Protein AF-A0A537QJ09-F1 (afdb_monomer_lite)

Structure (mmCIF, N/CA/C/O backbone):
data_AF-A0A537QJ09-F1
#
_entry.id   AF-A0A537QJ09-F1
#
loop_
_atom_site.group_PDB
_atom_site.id
_atom_site.type_symbol
_atom_site.label_atom_id
_atom_site.label_alt_id
_atom_site.label_comp_id
_atom_site.label_asym_id
_atom_site.label_entity_id
_atom_site.label_seq_id
_atom_site.pdbx_PDB_ins_code
_atom_site.Cartn_x
_atom_site.Cartn_y
_atom_site.Cartn_z
_atom_site.occupancy
_atom_site.B_iso_or_equiv
_atom_site.auth_seq_id
_atom_site.auth_comp_id
_atom_site.auth_asym_id
_atom_site.auth_atom_id
_atom_site.pdbx_PDB_model_num
ATOM 1 N N . MET A 1 1 ? -9.776 -0.318 6.837 1.00 75.94 1 MET A N 1
ATOM 2 C CA . MET A 1 1 ? -10.595 0.890 7.077 1.00 75.94 1 MET A CA 1
ATOM 3 C C . MET A 1 1 ? -10.799 1.678 5.784 1.00 75.94 1 MET A C 1
ATOM 5 O O . MET A 1 1 ? -9.853 1.812 5.005 1.00 75.94 1 MET A O 1
ATOM 9 N N . CYS A 1 2 ? -12.009 2.179 5.548 1.00 75.56 2 CYS A N 1
ATOM 10 C CA . CYS A 1 2 ? -12.353 3.074 4.441 1.00 75.56 2 CYS A CA 1
ATOM 11 C C . CYS A 1 2 ? -12.699 4.451 5.019 1.00 75.56 2 CYS A C 1
ATOM 13 O O . CYS A 1 2 ? -13.551 4.550 5.900 1.00 75.56 2 CYS A O 1
ATOM 15 N N . CYS A 1 3 ? -11.927 5.461 4.621 1.00 75.81 3 CYS A N 1
ATOM 16 C CA . CYS A 1 3 ? -12.003 6.828 5.125 1.00 75.81 3 CYS A CA 1
ATOM 17 C C . CYS A 1 3 ? -11.262 7.752 4.150 1.00 75.81 3 CYS A C 1
ATOM 19 O O . CYS A 1 3 ? -10.190 7.375 3.665 1.00 75.81 3 CYS A O 1
ATOM 21 N N . SER A 1 4 ? -11.808 8.940 3.891 1.00 72.94 4 SER A N 1
ATOM 22 C CA . SER A 1 4 ? -11.208 9.986 3.049 1.00 72.94 4 SER A CA 1
ATOM 23 C C . SER A 1 4 ? -10.187 10.865 3.778 1.00 72.94 4 SER A C 1
ATOM 25 O O . SER A 1 4 ? -9.393 11.545 3.135 1.00 72.94 4 SER A O 1
ATOM 27 N N . ASP A 1 5 ? -10.186 10.861 5.112 1.00 70.81 5 ASP A N 1
ATOM 28 C CA . ASP A 1 5 ? -9.469 11.868 5.905 1.00 70.81 5 ASP A CA 1
ATOM 29 C C . ASP A 1 5 ? -7.963 11.579 6.041 1.00 70.81 5 ASP A C 1
ATOM 31 O O . ASP A 1 5 ? -7.194 12.435 6.489 1.00 70.81 5 ASP A O 1
ATOM 35 N N . PHE A 1 6 ? -7.507 10.381 5.666 1.00 70.81 6 PHE A N 1
ATOM 36 C CA . PHE A 1 6 ? -6.125 9.938 5.852 1.00 70.81 6 PHE A CA 1
ATOM 37 C C . PHE A 1 6 ? -5.493 9.451 4.551 1.00 70.81 6 PHE A C 1
ATOM 39 O O . PHE A 1 6 ? -6.025 8.558 3.893 1.00 70.81 6 PHE A O 1
ATOM 46 N N . ARG A 1 7 ? -4.305 9.982 4.222 1.00 69.88 7 ARG A N 1
ATOM 47 C CA . ARG A 1 7 ? -3.533 9.549 3.042 1.00 69.88 7 ARG A CA 1
ATOM 48 C C . ARG A 1 7 ? -2.932 8.154 3.217 1.00 69.88 7 ARG A C 1
ATOM 50 O O . ARG A 1 7 ? -2.990 7.342 2.300 1.00 69.88 7 ARG A O 1
ATOM 57 N N . LEU A 1 8 ? -2.377 7.866 4.394 1.00 71.94 8 LEU A N 1
ATOM 58 C CA . LEU A 1 8 ? -1.732 6.595 4.717 1.00 71.94 8 LEU A CA 1
ATOM 59 C C . LEU A 1 8 ? -2.474 5.919 5.866 1.00 71.94 8 LEU A C 1
ATOM 61 O O . LEU A 1 8 ? -2.467 6.367 7.008 1.00 71.94 8 LEU A O 1
ATOM 65 N N . LYS A 1 9 ? -3.145 4.810 5.544 1.00 78.56 9 LYS A N 1
ATOM 66 C CA . LYS A 1 9 ? -3.939 4.050 6.520 1.00 78.56 9 LYS A CA 1
ATOM 67 C C . LYS A 1 9 ? -3.061 3.351 7.559 1.00 78.56 9 LYS A C 1
ATOM 69 O O . LYS A 1 9 ? -3.526 3.129 8.667 1.00 78.56 9 LYS A O 1
ATOM 74 N N . ARG A 1 10 ? -1.828 2.967 7.208 1.00 72.69 10 ARG A N 1
ATOM 75 C CA . ARG A 1 10 ? -0.923 2.224 8.103 1.00 72.69 10 ARG A CA 1
ATOM 76 C C . ARG A 1 10 ? -0.430 3.078 9.270 1.00 72.69 10 ARG A C 1
ATOM 78 O O . ARG A 1 10 ? -0.448 2.590 10.392 1.00 72.69 10 ARG A O 1
ATOM 85 N N . ASP A 1 11 ? -0.103 4.340 9.019 1.00 71.00 11 ASP A N 1
ATOM 86 C CA . ASP A 1 11 ? 0.514 5.248 10.000 1.00 71.00 11 ASP A CA 1
ATOM 87 C C . ASP A 1 11 ? -0.385 5.515 11.212 1.00 71.00 11 ASP A C 1
ATOM 89 O O . ASP A 1 11 ? 0.078 5.729 12.325 1.00 71.00 11 ASP A O 1
ATOM 93 N N . ILE A 1 12 ? -1.697 5.437 11.005 1.00 75.62 12 ILE A N 1
ATOM 94 C CA . ILE A 1 12 ? -2.721 5.604 12.045 1.00 75.62 12 ILE A CA 1
ATOM 95 C C . ILE A 1 12 ? -3.232 4.272 12.602 1.00 75.62 12 ILE A C 1
ATOM 97 O O . ILE A 1 12 ? -4.254 4.225 13.284 1.00 75.62 12 ILE A O 1
ATOM 101 N N . GLY A 1 13 ? -2.585 3.159 12.251 1.00 79.94 13 GLY A N 1
ATOM 102 C CA . GLY A 1 13 ? -3.023 1.833 12.667 1.00 79.94 13 GLY A CA 1
ATOM 103 C C . GLY A 1 13 ? -4.289 1.325 11.970 1.00 79.94 13 GLY A C 1
ATOM 104 O O . GLY A 1 13 ? -4.892 0.362 12.434 1.00 79.94 13 GLY A O 1
ATOM 105 N N . GLY A 1 14 ? -4.684 1.933 10.849 1.00 85.44 14 GLY A N 1
ATOM 106 C CA . GLY A 1 14 ? -5.877 1.630 10.048 1.00 85.44 14 GLY A CA 1
ATOM 107 C C . GLY A 1 14 ? -5.795 0.359 9.184 1.00 85.44 14 GLY A C 1
ATOM 108 O O . GLY A 1 14 ? -6.668 0.129 8.333 1.00 85.44 14 GLY A O 1
ATOM 109 N N . VAL A 1 15 ? -4.744 -0.448 9.370 1.00 90.75 15 VAL A N 1
ATOM 110 C CA . VAL A 1 15 ? -4.512 -1.745 8.719 1.00 90.75 15 VAL A CA 1
ATOM 111 C C . VAL A 1 15 ? -4.051 -2.748 9.776 1.00 90.75 15 VAL A C 1
ATOM 113 O O . VAL A 1 15 ? -3.131 -2.459 10.534 1.00 90.75 15 VAL A O 1
ATOM 116 N N . ALA A 1 16 ? -4.664 -3.929 9.786 1.00 92.12 16 ALA A N 1
ATOM 117 C CA . ALA A 1 16 ? -4.254 -5.075 10.589 1.00 92.12 16 ALA A CA 1
ATOM 118 C C . ALA A 1 16 ? -4.011 -6.267 9.652 1.00 92.12 16 ALA A C 1
ATOM 120 O O . ALA A 1 16 ? -4.736 -6.440 8.671 1.00 92.12 16 ALA A O 1
ATOM 121 N N . LEU A 1 17 ? -2.968 -7.048 9.928 1.00 91.44 17 LEU A N 1
ATOM 122 C CA . LEU A 1 17 ? -2.534 -8.199 9.128 1.00 91.44 17 LEU A CA 1
ATOM 123 C C . LEU A 1 17 ? -2.452 -9.443 10.021 1.00 91.44 17 LEU A C 1
ATOM 125 O O . LEU A 1 17 ? -2.495 -9.328 11.243 1.00 91.44 17 LEU A O 1
ATOM 129 N N . ASN A 1 18 ? -2.291 -10.620 9.413 1.00 92.12 18 ASN A N 1
ATOM 130 C CA . ASN A 1 18 ? -2.148 -11.907 10.107 1.00 92.12 18 ASN A CA 1
ATOM 131 C C . ASN A 1 18 ? -3.346 -12.250 11.011 1.00 92.12 18 ASN A C 1
ATOM 133 O O . ASN A 1 18 ? -3.184 -12.680 12.154 1.00 92.12 18 ASN A O 1
ATOM 137 N N . LEU A 1 19 ? -4.557 -12.034 10.490 1.00 93.69 19 LEU A N 1
ATOM 138 C CA . LEU A 1 19 ? -5.808 -12.353 11.172 1.00 93.69 19 LEU A CA 1
ATOM 139 C C . LEU A 1 19 ? -6.366 -13.656 10.606 1.00 93.69 19 LEU A C 1
ATOM 141 O O . LEU A 1 19 ? -6.830 -13.703 9.472 1.00 93.69 19 LEU A O 1
ATOM 145 N N . ASP A 1 20 ? -6.287 -14.706 11.410 1.00 92.88 20 ASP A N 1
ATOM 146 C CA . ASP A 1 20 ? -6.639 -16.084 11.060 1.00 92.88 20 ASP A CA 1
ATOM 147 C C . ASP A 1 20 ? -8.052 -16.484 11.508 1.00 92.88 20 ASP A C 1
ATOM 149 O O . ASP A 1 20 ? -8.582 -17.490 11.042 1.00 92.88 20 ASP A O 1
ATOM 153 N N . GLN A 1 21 ? -8.687 -15.699 12.385 1.00 94.25 21 GLN A N 1
ATOM 154 C CA . GLN A 1 21 ? -10.005 -16.006 12.944 1.00 94.25 21 GLN A CA 1
ATOM 155 C C . GLN A 1 21 ? -10.934 -14.792 13.006 1.00 94.25 21 GLN A C 1
ATOM 157 O O . GLN A 1 21 ? -10.506 -13.663 13.266 1.00 94.25 21 GLN A O 1
ATOM 162 N N . ALA A 1 22 ? -12.237 -15.040 12.844 1.00 94.44 22 ALA A N 1
ATOM 163 C CA . ALA A 1 22 ? -13.273 -14.006 12.845 1.00 94.44 22 ALA A CA 1
ATOM 164 C C . ALA A 1 22 ? -13.279 -13.164 14.134 1.00 94.44 22 ALA A C 1
ATOM 166 O O . ALA A 1 22 ? -13.417 -11.941 14.073 1.00 94.44 22 ALA A O 1
ATOM 167 N N . ASP A 1 23 ? -13.053 -13.782 15.295 1.00 95.94 23 ASP A N 1
ATOM 168 C CA . ASP A 1 23 ? -13.016 -13.067 16.576 1.00 95.94 23 ASP A CA 1
ATOM 169 C C . ASP A 1 23 ? -11.806 -12.141 16.705 1.00 95.94 23 ASP A C 1
ATOM 171 O O . ASP A 1 23 ? -11.877 -11.102 17.363 1.00 95.94 23 ASP A O 1
ATOM 175 N N . ARG A 1 24 ? -10.682 -12.481 16.064 1.00 95.25 24 ARG A N 1
ATOM 176 C CA . ARG A 1 24 ? -9.527 -11.577 15.986 1.00 95.25 24 ARG A CA 1
ATOM 177 C C . ARG A 1 24 ? -9.833 -10.401 15.071 1.00 95.25 24 ARG A C 1
ATOM 179 O O . ARG A 1 24 ? -9.574 -9.272 15.460 1.00 95.25 24 ARG A O 1
ATOM 186 N N . VAL A 1 25 ? -10.479 -10.635 13.926 1.00 95.12 25 VAL A N 1
ATOM 187 C CA . VAL A 1 25 ? -10.928 -9.553 13.031 1.00 95.12 25 VAL A CA 1
ATOM 188 C C . VAL A 1 25 ? -11.856 -8.574 13.751 1.00 95.12 25 VAL A C 1
ATOM 190 O O . VAL A 1 25 ? -11.655 -7.365 13.655 1.00 95.12 25 VAL A O 1
ATOM 193 N N . ARG A 1 26 ? -12.840 -9.073 14.511 1.00 95.44 26 ARG A N 1
ATOM 194 C CA . ARG A 1 26 ? -13.760 -8.224 15.286 1.00 95.44 26 ARG A CA 1
ATOM 195 C C . ARG A 1 26 ? -13.027 -7.392 16.336 1.00 95.44 26 ARG A C 1
ATOM 197 O O . ARG A 1 26 ? -13.239 -6.184 16.400 1.00 95.44 26 ARG A O 1
ATOM 204 N N . ARG A 1 27 ? -12.153 -8.021 17.129 1.00 95.62 27 ARG A N 1
ATOM 205 C CA . ARG A 1 27 ? -11.363 -7.324 18.157 1.00 95.62 27 ARG A CA 1
ATOM 206 C C . ARG A 1 27 ? -10.461 -6.252 17.553 1.00 95.62 27 ARG A C 1
ATOM 208 O O . ARG A 1 27 ? -10.468 -5.121 18.028 1.00 95.62 27 ARG A O 1
ATOM 215 N N . GLU A 1 28 ? -9.766 -6.571 16.464 1.00 95.44 28 GLU A N 1
ATOM 216 C CA . GLU A 1 28 ? -8.909 -5.609 15.769 1.00 95.44 28 GLU A CA 1
ATOM 217 C C . GLU A 1 28 ? -9.696 -4.447 15.165 1.00 95.44 28 GLU A C 1
ATOM 219 O O . GLU A 1 28 ? -9.231 -3.311 15.204 1.00 95.44 28 GLU A O 1
ATOM 224 N N . ALA A 1 29 ? -10.900 -4.687 14.638 1.00 93.88 29 ALA A N 1
ATOM 225 C CA . ALA A 1 29 ? -11.747 -3.613 14.125 1.00 93.88 29 ALA A CA 1
ATOM 226 C C . ALA A 1 29 ? -12.148 -2.623 15.234 1.00 93.88 29 ALA A C 1
ATOM 228 O O . ALA A 1 29 ? -12.084 -1.411 15.019 1.00 93.88 29 ALA A O 1
ATOM 229 N N . ILE A 1 30 ? -12.501 -3.120 16.425 1.00 94.00 30 ILE A N 1
ATOM 230 C CA . ILE A 1 30 ? -12.833 -2.282 17.590 1.00 94.00 30 ILE A CA 1
ATOM 231 C C . ILE A 1 30 ? -11.599 -1.494 18.049 1.00 94.00 30 ILE A C 1
ATOM 233 O O . ILE A 1 30 ?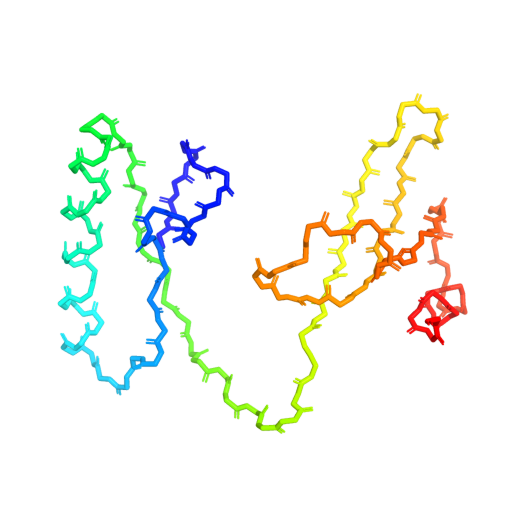 -11.647 -0.267 18.122 1.00 94.00 30 ILE A O 1
ATOM 237 N N . ALA A 1 31 ? -10.466 -2.167 18.257 1.00 93.56 31 ALA A N 1
ATOM 238 C CA . ALA A 1 31 ? -9.229 -1.515 18.690 1.00 93.56 31 ALA A CA 1
ATOM 239 C C . ALA A 1 31 ? -8.707 -0.492 17.660 1.00 93.56 31 ALA A C 1
ATOM 241 O O . ALA A 1 31 ? -8.144 0.548 18.005 1.00 93.56 31 ALA A O 1
ATOM 242 N N . MET A 1 32 ? -8.882 -0.761 16.364 1.00 92.31 32 MET A N 1
ATOM 243 C CA . MET A 1 32 ? -8.558 0.178 15.287 1.00 92.31 32 MET A CA 1
ATOM 244 C C . MET A 1 32 ? -9.455 1.417 15.332 1.00 92.31 32 MET A C 1
ATOM 246 O O . MET A 1 32 ? -8.961 2.532 15.184 1.00 92.31 32 MET A O 1
ATOM 250 N N . LEU A 1 33 ? -10.755 1.235 15.569 1.00 90.56 33 LEU A N 1
ATOM 251 C CA . LEU A 1 33 ? -11.713 2.330 15.699 1.00 90.56 33 LEU A CA 1
ATOM 252 C C . LEU A 1 33 ? -11.362 3.259 16.866 1.00 90.56 33 LEU A C 1
ATOM 254 O O . LEU A 1 33 ? -11.396 4.479 16.710 1.00 90.56 33 LEU A O 1
ATOM 258 N N . GLU A 1 34 ? -11.002 2.690 18.015 1.00 90.75 34 GLU A N 1
ATOM 259 C CA . GLU A 1 34 ? -10.591 3.439 19.206 1.00 90.75 34 GLU A CA 1
ATOM 260 C C . GLU A 1 34 ? -9.325 4.262 18.952 1.00 90.75 34 GLU A C 1
ATOM 262 O O . GLU A 1 34 ? -9.323 5.472 19.192 1.00 90.75 34 GLU A O 1
ATOM 267 N N . ARG A 1 35 ? -8.279 3.647 18.379 1.00 89.25 35 ARG A N 1
ATOM 268 C CA . ARG A 1 35 ? -7.030 4.343 18.022 1.00 89.25 35 ARG A CA 1
ATOM 269 C C . ARG A 1 35 ? -7.276 5.507 17.066 1.00 89.25 35 ARG A C 1
ATOM 271 O O . ARG A 1 35 ? -6.792 6.614 17.290 1.00 89.25 35 ARG A O 1
ATOM 278 N N . VAL A 1 36 ? -8.070 5.276 16.023 1.00 87.31 36 VAL A N 1
ATOM 279 C CA . VAL A 1 36 ? -8.352 6.287 14.997 1.00 87.31 36 VAL A CA 1
ATOM 280 C C . VAL A 1 36 ? -9.197 7.435 15.554 1.00 87.31 36 VAL A C 1
ATOM 282 O O . VAL A 1 36 ? -8.905 8.594 15.263 1.00 87.31 36 VAL A O 1
ATOM 285 N N . ARG A 1 37 ? -10.190 7.150 16.406 1.00 87.38 37 ARG A N 1
ATOM 286 C CA . ARG A 1 37 ? -10.989 8.185 17.085 1.00 87.38 37 ARG A CA 1
ATOM 287 C C . ARG A 1 37 ? -10.183 8.975 18.110 1.00 87.38 37 ARG A C 1
ATOM 289 O O . ARG A 1 37 ? -10.396 10.175 18.227 1.00 87.38 37 ARG A O 1
ATOM 296 N N . SER A 1 38 ? -9.256 8.334 18.819 1.00 87.81 38 SER A N 1
ATOM 297 C CA . SER A 1 38 ? -8.341 9.027 19.731 1.00 87.81 38 SER A CA 1
ATOM 298 C C . SER A 1 38 ? -7.437 10.003 18.969 1.00 87.81 38 SER A C 1
ATOM 300 O O . SER A 1 38 ? -7.299 11.154 19.377 1.00 87.81 38 SER A O 1
ATOM 302 N N . ALA A 1 39 ? -6.903 9.588 17.815 1.00 85.19 39 ALA A N 1
ATOM 303 C CA . ALA A 1 39 ? -6.070 10.445 16.974 1.00 85.19 39 ALA A CA 1
ATOM 304 C C . ALA A 1 39 ? -6.866 11.561 16.270 1.00 85.19 39 ALA A C 1
ATOM 306 O O . ALA A 1 39 ? -6.375 12.681 16.122 1.00 85.19 39 ALA A O 1
ATOM 307 N N . ARG A 1 40 ? -8.093 11.273 15.811 1.00 83.75 40 ARG A N 1
ATOM 308 C CA . ARG A 1 40 ? -9.000 12.247 15.184 1.00 83.75 40 ARG A CA 1
ATOM 309 C C . ARG A 1 40 ? -10.456 11.994 15.587 1.00 83.75 40 ARG A C 1
ATOM 311 O O . ARG A 1 40 ? -11.158 11.248 14.906 1.00 83.75 40 ARG A O 1
ATOM 318 N N . PRO A 1 41 ? -10.973 12.696 16.608 1.00 84.12 41 PRO A N 1
ATOM 319 C CA . PRO A 1 41 ? -12.330 12.473 17.120 1.00 84.12 41 PRO A CA 1
ATOM 320 C C . PRO A 1 41 ? -13.454 12.706 16.102 1.00 84.12 41 PRO A C 1
ATOM 322 O O . PRO A 1 41 ? -14.531 12.134 16.229 1.00 84.12 41 PRO A O 1
ATOM 325 N N . ARG A 1 42 ? -13.211 13.548 15.088 1.00 84.88 42 ARG A N 1
ATOM 326 C CA . ARG A 1 42 ? -14.193 13.905 14.048 1.00 84.88 42 ARG A CA 1
ATOM 327 C C . ARG A 1 42 ? -14.096 13.056 12.778 1.00 84.88 42 ARG A C 1
ATOM 329 O O . ARG A 1 42 ? -14.791 13.357 11.813 1.00 84.88 42 ARG A O 1
ATOM 336 N N . VAL A 1 43 ? -13.234 12.039 12.761 1.00 84.44 43 VAL A N 1
ATOM 337 C CA . VAL A 1 43 ? -13.062 11.168 11.594 1.00 84.44 43 VAL A CA 1
ATOM 338 C C . VAL A 1 43 ? -14.381 10.492 11.218 1.00 84.44 43 VAL A C 1
ATOM 340 O O . VAL A 1 43 ? -15.046 9.877 12.058 1.00 84.44 43 VAL A O 1
ATOM 343 N N . ARG A 1 44 ? -14.746 10.569 9.937 1.00 83.69 44 ARG A N 1
ATOM 344 C CA . ARG A 1 44 ? -15.844 9.772 9.383 1.00 83.69 44 ARG A CA 1
ATOM 345 C C . ARG A 1 44 ? -15.295 8.482 8.792 1.00 83.69 44 ARG A C 1
ATOM 347 O O . ARG A 1 44 ? -14.397 8.503 7.955 1.00 83.69 44 ARG A O 1
ATOM 354 N N . LEU A 1 45 ? -15.829 7.356 9.253 1.00 84.00 45 LEU A N 1
ATOM 355 C CA . LEU A 1 45 ? -15.449 6.029 8.782 1.00 84.00 45 LEU A CA 1
ATOM 356 C C . LEU A 1 45 ? -16.636 5.396 8.075 1.00 84.00 45 LEU A C 1
ATOM 358 O O . LEU A 1 45 ? -17.687 5.225 8.689 1.00 84.00 45 LEU A O 1
ATOM 362 N N . ASP A 1 46 ? -16.439 5.003 6.820 1.00 87.44 46 ASP A N 1
ATOM 363 C CA . ASP A 1 46 ? -17.469 4.305 6.043 1.00 87.44 46 ASP A CA 1
ATOM 364 C C . ASP A 1 46 ? -17.573 2.834 6.471 1.00 87.44 46 ASP A C 1
ATOM 366 O O . ASP A 1 46 ? -18.631 2.216 6.393 1.00 87.44 46 ASP A O 1
ATOM 370 N N . GLY A 1 47 ? -16.460 2.264 6.949 1.00 88.69 47 GLY A N 1
ATOM 371 C CA . GLY A 1 47 ? -16.406 0.905 7.473 1.00 88.69 47 GLY A CA 1
ATOM 372 C C . GLY A 1 47 ? -15.037 0.239 7.345 1.00 88.69 47 GLY A C 1
ATOM 373 O O . GLY A 1 47 ? -13.988 0.881 7.194 1.00 88.69 47 GLY A O 1
ATOM 374 N N . PHE A 1 48 ? -15.052 -1.092 7.403 1.00 91.44 48 PHE A N 1
ATOM 375 C CA . PHE A 1 48 ? -13.871 -1.939 7.268 1.00 91.44 48 PHE A CA 1
ATOM 376 C C . PHE A 1 48 ? -13.977 -2.803 6.012 1.00 91.44 48 PHE A C 1
ATOM 378 O O . PHE A 1 48 ? -15.017 -3.390 5.738 1.00 91.44 48 PHE A O 1
ATOM 385 N N . LEU A 1 49 ? -12.871 -2.898 5.273 1.00 92.50 49 LEU A N 1
ATOM 386 C CA . LEU A 1 49 ? -12.700 -3.850 4.183 1.00 92.50 49 LEU A CA 1
ATOM 387 C C . LEU A 1 49 ? -11.883 -5.026 4.717 1.00 92.50 49 LEU A C 1
ATOM 389 O O . LEU A 1 49 ? -10.798 -4.811 5.261 1.00 92.50 49 LEU A O 1
A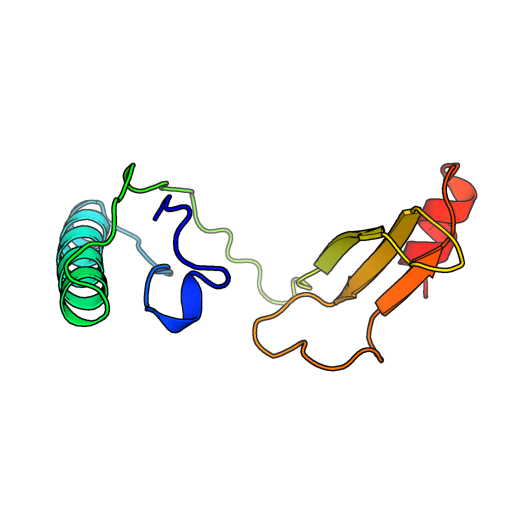TOM 393 N N . ILE A 1 50 ? -12.410 -6.238 4.559 1.00 93.12 50 ILE A N 1
ATOM 394 C CA . ILE A 1 50 ? -11.749 -7.487 4.940 1.00 93.12 50 ILE A CA 1
ATOM 395 C C . ILE A 1 50 ? -11.364 -8.212 3.655 1.00 93.12 50 ILE A C 1
ATOM 397 O O . ILE A 1 50 ? -12.179 -8.347 2.744 1.00 93.12 50 ILE A O 1
ATOM 401 N N . GLN A 1 51 ? -10.118 -8.665 3.578 1.00 92.50 51 GLN A N 1
ATOM 402 C CA . GLN A 1 51 ? -9.589 -9.418 2.445 1.00 92.50 51 GLN A CA 1
ATOM 403 C C . GLN A 1 51 ? -8.773 -10.597 2.970 1.00 92.50 51 GLN A C 1
ATOM 405 O O . GLN A 1 51 ? -8.140 -10.490 4.021 1.00 92.50 51 GLN A O 1
ATOM 410 N N . SER A 1 52 ? -8.787 -11.715 2.240 1.00 92.81 52 SER A N 1
ATOM 411 C CA . SER A 1 52 ? -7.909 -12.845 2.558 1.00 92.81 52 SER A CA 1
ATOM 412 C C . SER A 1 52 ? -6.448 -12.427 2.440 1.00 92.81 52 SER A C 1
ATOM 414 O O . SER A 1 52 ? -6.051 -11.794 1.460 1.00 92.81 52 SER A O 1
ATOM 416 N N . MET A 1 53 ? -5.646 -12.803 3.434 1.00 91.38 53 MET A N 1
ATOM 417 C CA . MET A 1 53 ? -4.217 -12.529 3.425 1.00 91.38 53 MET A CA 1
ATOM 418 C C . MET A 1 53 ? -3.484 -13.555 2.561 1.00 91.38 53 MET A C 1
ATOM 420 O O . MET A 1 53 ? -3.629 -14.760 2.749 1.00 91.38 53 MET A O 1
ATOM 424 N N . VAL A 1 54 ? -2.661 -13.070 1.634 1.00 88.94 54 VAL A N 1
ATOM 425 C CA . VAL A 1 54 ? -1.784 -13.911 0.817 1.00 88.94 54 VAL A CA 1
ATOM 426 C C . VAL A 1 54 ? -0.401 -13.953 1.462 1.00 88.94 54 VAL A C 1
ATOM 428 O O . VAL A 1 54 ? 0.280 -12.934 1.535 1.00 88.94 54 VAL A O 1
ATOM 431 N N . LEU A 1 55 ? 0.018 -15.134 1.918 1.00 86.25 55 LEU A N 1
ATOM 432 C CA . LEU A 1 55 ? 1.353 -15.391 2.462 1.00 86.25 55 LEU A CA 1
ATOM 433 C C . LEU A 1 55 ? 2.160 -16.179 1.429 1.00 86.25 55 LEU A C 1
ATOM 435 O O . LEU A 1 55 ? 1.876 -17.346 1.165 1.00 86.25 55 LEU A O 1
ATOM 439 N N . ARG A 1 56 ? 3.145 -15.527 0.812 1.00 88.25 56 ARG A N 1
ATOM 440 C CA . ARG A 1 56 ? 4.036 -16.136 -0.182 1.00 88.25 56 ARG A CA 1
ATOM 441 C C . ARG A 1 56 ? 5.484 -15.805 0.177 1.00 88.25 56 ARG A C 1
ATOM 443 O O . ARG A 1 56 ? 5.936 -14.705 -0.135 1.00 88.25 56 ARG A O 1
ATOM 450 N N . PRO A 1 57 ? 6.201 -16.713 0.862 1.00 86.19 57 PRO A N 1
ATOM 451 C CA . PRO A 1 57 ? 7.620 -16.528 1.144 1.00 86.19 57 PRO A CA 1
ATOM 452 C C . PRO A 1 57 ? 8.400 -16.277 -0.151 1.00 86.19 57 PRO A C 1
ATOM 454 O O . PRO A 1 57 ? 8.167 -16.950 -1.152 1.00 86.19 57 PRO A O 1
ATOM 457 N N . GLY A 1 58 ? 9.287 -15.282 -0.143 1.00 84.62 58 GLY A N 1
ATOM 458 C CA . GLY A 1 58 ? 10.064 -14.892 -1.325 1.00 84.62 58 GLY A CA 1
ATOM 459 C C . GLY A 1 58 ? 9.280 -14.130 -2.401 1.00 84.62 58 GLY A C 1
ATOM 460 O O . GLY A 1 58 ? 9.852 -13.811 -3.440 1.00 84.62 58 GLY A O 1
ATOM 461 N N . ALA A 1 59 ? 7.995 -13.819 -2.187 1.00 85.94 59 ALA A N 1
ATOM 462 C CA . ALA A 1 59 ? 7.273 -12.934 -3.093 1.00 85.94 59 ALA A CA 1
ATOM 463 C C . ALA A 1 59 ? 7.796 -11.497 -2.995 1.00 85.94 59 ALA A C 1
ATOM 465 O O . ALA A 1 59 ? 8.104 -11.000 -1.912 1.00 85.94 59 ALA A O 1
ATOM 466 N N . VAL A 1 60 ? 7.839 -10.829 -4.145 1.00 82.81 60 VAL A N 1
ATOM 467 C CA . VAL A 1 60 ? 8.218 -9.422 -4.262 1.00 82.81 60 VAL A CA 1
ATOM 468 C C . VAL A 1 60 ? 6.951 -8.571 -4.207 1.00 82.81 60 VAL A C 1
ATOM 470 O O . VAL A 1 60 ? 5.989 -8.841 -4.929 1.00 82.81 60 VAL A O 1
ATOM 473 N N . ASP A 1 61 ? 6.940 -7.557 -3.343 1.00 84.62 61 ASP A N 1
ATOM 474 C CA . ASP A 1 61 ? 5.910 -6.517 -3.369 1.00 84.62 61 ASP A CA 1
ATOM 475 C C . ASP A 1 61 ? 6.224 -5.560 -4.525 1.00 84.62 61 ASP A C 1
ATOM 477 O O . ASP A 1 61 ? 7.372 -5.160 -4.709 1.00 84.62 61 ASP A O 1
ATOM 481 N N . LEU A 1 62 ? 5.219 -5.203 -5.319 1.00 88.50 62 LEU A N 1
ATOM 482 C CA . LEU A 1 62 ? 5.364 -4.371 -6.512 1.00 88.50 62 LEU A CA 1
ATOM 483 C C . LEU A 1 62 ? 4.302 -3.278 -6.499 1.00 88.50 62 LEU A C 1
ATOM 485 O O . LEU A 1 62 ? 3.165 -3.493 -6.075 1.00 88.50 62 LEU A O 1
ATOM 489 N N . ARG A 1 63 ? 4.653 -2.101 -7.014 1.00 87.00 63 ARG A N 1
ATOM 490 C CA . ARG A 1 63 ? 3.751 -0.953 -7.089 1.00 87.00 63 ARG A CA 1
ATOM 491 C C . ARG A 1 63 ? 3.745 -0.371 -8.496 1.00 87.00 63 ARG A C 1
ATOM 493 O O . ARG A 1 63 ? 4.791 -0.032 -9.037 1.00 87.00 63 ARG A O 1
ATOM 500 N N . ALA A 1 64 ? 2.546 -0.187 -9.042 1.00 90.25 64 ALA A N 1
ATOM 501 C CA . ALA A 1 64 ? 2.296 0.565 -10.267 1.00 90.25 64 ALA A CA 1
ATOM 502 C C . ALA A 1 64 ? 1.456 1.808 -9.941 1.00 90.25 64 ALA A C 1
ATOM 504 O O . ALA A 1 64 ? 0.521 1.728 -9.140 1.00 90.25 64 ALA A O 1
ATOM 505 N N . ARG A 1 65 ? 1.791 2.960 -10.525 1.00 88.12 65 ARG A N 1
ATOM 506 C CA . ARG A 1 65 ? 1.076 4.228 -10.322 1.00 88.12 65 ARG A CA 1
ATOM 507 C C . ARG A 1 65 ? 0.939 4.986 -11.633 1.00 88.12 65 ARG A C 1
ATOM 509 O O . ARG A 1 65 ? 1.859 4.980 -12.442 1.00 88.12 65 ARG A O 1
ATOM 516 N N . LEU A 1 66 ? -0.179 5.687 -11.778 1.00 90.81 66 LEU A N 1
ATOM 517 C CA . LEU A 1 66 ? -0.317 6.792 -12.719 1.00 90.81 66 LEU A CA 1
ATOM 518 C C . LEU A 1 66 ? -0.046 8.084 -11.942 1.00 90.81 66 LEU A C 1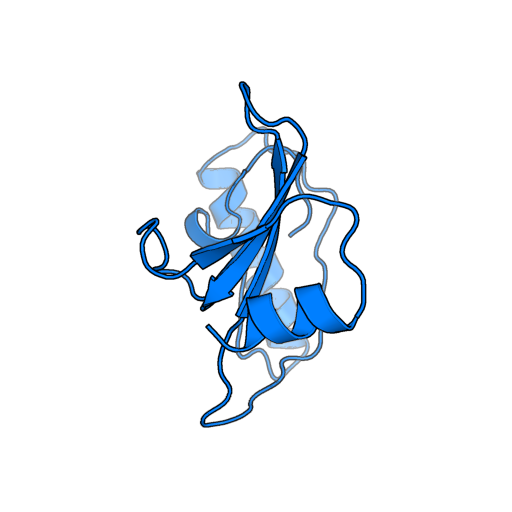
ATOM 520 O O . LEU A 1 66 ? -0.646 8.300 -10.888 1.00 90.81 66 LEU A O 1
ATOM 524 N N . VAL A 1 67 ? 0.896 8.889 -12.417 1.00 89.31 67 VAL A N 1
ATOM 525 C CA . VAL A 1 67 ? 1.335 10.136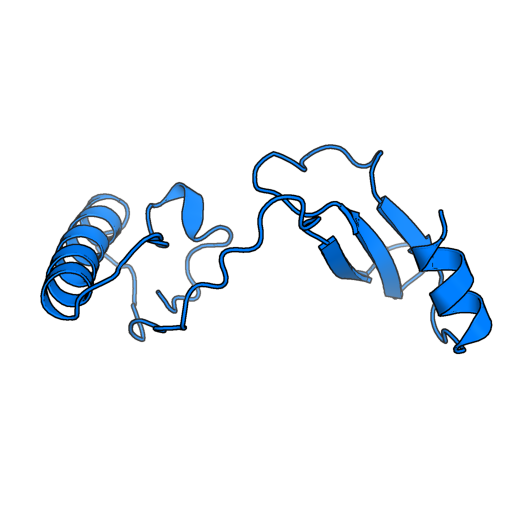 -11.784 1.00 89.31 67 VAL A CA 1
ATOM 526 C C . VAL A 1 67 ? 1.139 11.265 -12.784 1.00 89.31 67 VAL A C 1
ATOM 528 O O . VAL A 1 67 ? 1.486 11.105 -13.946 1.00 89.31 67 VAL A O 1
ATOM 531 N N . GLU A 1 68 ? 0.591 12.395 -12.355 1.00 90.00 68 GLU A N 1
ATOM 532 C CA . GLU A 1 68 ? 0.558 13.606 -13.177 1.00 90.00 68 GLU A CA 1
ATOM 533 C C . GLU A 1 68 ? 1.815 14.432 -12.904 1.00 90.00 68 GLU A C 1
ATOM 535 O O . GLU A 1 68 ? 2.037 14.884 -11.779 1.00 90.00 68 GLU A O 1
ATOM 540 N N . ASP A 1 69 ? 2.647 14.597 -13.928 1.00 91.00 69 ASP A N 1
ATOM 541 C CA . ASP A 1 69 ? 3.814 15.467 -13.901 1.00 91.00 69 ASP A CA 1
ATOM 542 C C . ASP A 1 69 ? 3.477 16.844 -14.508 1.00 91.00 69 ASP A C 1
ATOM 544 O O . ASP A 1 69 ? 2.843 16.900 -15.567 1.00 91.00 69 ASP A O 1
ATOM 548 N N . PRO A 1 70 ? 3.899 17.964 -13.887 1.00 91.38 70 PRO A N 1
ATOM 549 C CA . PRO A 1 70 ? 3.591 19.309 -14.382 1.00 91.38 70 PRO A CA 1
ATOM 550 C C . PRO A 1 70 ? 4.144 19.633 -15.776 1.00 91.38 70 PRO A C 1
ATOM 552 O O . PRO A 1 70 ? 3.633 20.540 -16.430 1.00 91.38 70 PRO A O 1
ATOM 555 N N . VAL A 1 71 ? 5.203 18.946 -16.214 1.00 92.69 71 VAL A N 1
ATOM 556 C CA . VAL A 1 71 ? 5.885 19.195 -17.491 1.00 92.69 71 VAL A CA 1
ATOM 557 C C . VAL A 1 71 ? 5.470 18.163 -18.532 1.00 92.69 71 VAL A C 1
ATOM 559 O O . VAL A 1 71 ? 5.126 18.518 -19.657 1.00 92.69 71 VAL A O 1
ATOM 562 N N . PHE A 1 72 ? 5.503 16.884 -18.166 1.00 88.19 72 PHE A N 1
ATOM 563 C CA . PHE A 1 72 ? 5.293 15.777 -19.099 1.00 88.19 72 PHE A CA 1
ATOM 564 C C . PHE A 1 72 ? 3.840 15.296 -19.177 1.00 88.19 72 PHE A C 1
ATOM 566 O O . PHE A 1 72 ? 3.497 14.526 -20.074 1.00 88.19 72 PHE A O 1
ATOM 573 N N . GLY A 1 73 ? 2.976 15.743 -18.264 1.00 90.62 73 GLY A N 1
ATOM 574 C CA . GLY A 1 73 ? 1.617 15.232 -18.140 1.00 90.62 73 GLY A CA 1
ATOM 575 C C . GLY A 1 73 ? 1.596 13.842 -17.488 1.00 90.62 73 GLY A C 1
ATOM 576 O O . GLY A 1 73 ? 2.373 13.583 -16.568 1.00 90.62 73 GLY A O 1
ATOM 577 N N . PRO A 1 74 ? 0.691 12.933 -17.885 1.00 92.19 74 PRO A N 1
ATOM 578 C CA . PRO A 1 74 ? 0.559 11.638 -17.225 1.00 92.19 74 PRO A CA 1
ATOM 579 C C . PRO A 1 74 ? 1.793 10.752 -17.451 1.00 92.19 74 PRO A C 1
ATOM 581 O O . PRO A 1 74 ? 2.256 10.585 -18.573 1.00 92.19 74 PRO A O 1
ATOM 584 N N . LEU A 1 75 ? 2.278 10.118 -16.386 1.00 92.56 75 LEU A N 1
ATOM 585 C CA . LEU A 1 75 ? 3.400 9.181 -16.363 1.00 92.56 75 LEU A CA 1
ATOM 586 C C . LEU A 1 75 ? 2.998 7.882 -15.670 1.00 92.56 75 LEU A C 1
ATOM 588 O O . LEU A 1 75 ? 2.287 7.886 -14.663 1.00 92.56 75 LEU A O 1
ATOM 592 N N . VAL A 1 76 ? 3.503 6.758 -16.170 1.00 91.94 76 VAL A N 1
ATOM 593 C CA . VAL A 1 76 ? 3.364 5.453 -15.520 1.00 91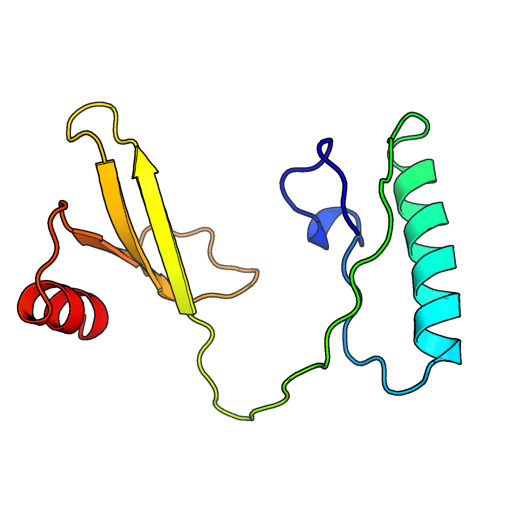.94 76 VAL A CA 1
ATOM 594 C C . VAL A 1 76 ? 4.639 5.152 -14.749 1.00 91.94 76 VAL A C 1
ATOM 596 O O . VAL A 1 76 ? 5.715 5.056 -15.333 1.00 91.94 76 VAL A O 1
ATOM 599 N N . ALA A 1 77 ? 4.509 4.980 -13.435 1.00 89.81 77 ALA A N 1
ATOM 600 C CA . ALA A 1 77 ? 5.588 4.576 -12.546 1.00 89.81 77 ALA A CA 1
ATOM 601 C C . ALA A 1 77 ? 5.425 3.111 -12.137 1.00 89.81 77 ALA A C 1
ATOM 603 O O . ALA A 1 77 ? 4.347 2.711 -11.691 1.00 89.81 77 ALA A O 1
ATOM 604 N N . PHE A 1 78 ? 6.498 2.331 -12.226 1.00 90.69 78 PHE A N 1
ATOM 605 C CA . PHE A 1 78 ? 6.545 0.936 -11.794 1.00 90.69 78 PHE A CA 1
ATOM 606 C C . PHE A 1 78 ? 7.803 0.679 -10.967 1.00 90.69 78 PHE A C 1
ATOM 608 O O . PHE A 1 78 ? 8.872 1.168 -11.318 1.00 90.69 78 PHE A O 1
ATOM 615 N N . GLY A 1 79 ? 7.688 -0.075 -9.877 1.00 88.12 79 GLY A N 1
ATOM 616 C CA . GLY A 1 79 ? 8.823 -0.352 -9.003 1.00 88.12 79 GLY A CA 1
ATOM 617 C C . GLY A 1 79 ? 8.492 -1.284 -7.848 1.00 88.12 79 GLY A C 1
ATOM 618 O O . GLY A 1 79 ? 7.393 -1.848 -7.780 1.00 88.12 79 GLY A O 1
ATOM 619 N N . GLN A 1 80 ? 9.438 -1.419 -6.919 1.00 84.62 80 GLN A N 1
ATOM 620 C CA . GLN A 1 80 ? 9.234 -2.221 -5.715 1.00 84.62 80 GLN A CA 1
ATOM 621 C C . GLN A 1 80 ? 8.190 -1.585 -4.784 1.00 84.62 80 GLN A C 1
ATOM 623 O O . GLN A 1 80 ? 8.085 -0.366 -4.622 1.00 84.62 80 GLN A O 1
ATOM 628 N N . GLY A 1 81 ? 7.362 -2.445 -4.202 1.00 75.50 81 GLY A N 1
ATOM 629 C CA . GLY A 1 81 ? 6.426 -2.121 -3.137 1.00 75.50 81 GLY A CA 1
ATOM 630 C C . GLY A 1 81 ? 7.091 -2.195 -1.761 1.00 75.50 81 GLY A C 1
ATOM 631 O O . GLY A 1 81 ? 8.294 -2.386 -1.631 1.00 75.50 81 GLY A O 1
ATOM 632 N N . GLY A 1 82 ? 6.293 -2.040 -0.708 1.00 69.06 82 GLY A N 1
ATOM 633 C CA . GLY A 1 82 ? 6.776 -2.007 0.671 1.00 69.06 82 GLY A CA 1
ATOM 634 C C . GLY A 1 82 ? 6.416 -0.725 1.422 1.00 69.06 82 GLY A C 1
ATOM 635 O O . GLY A 1 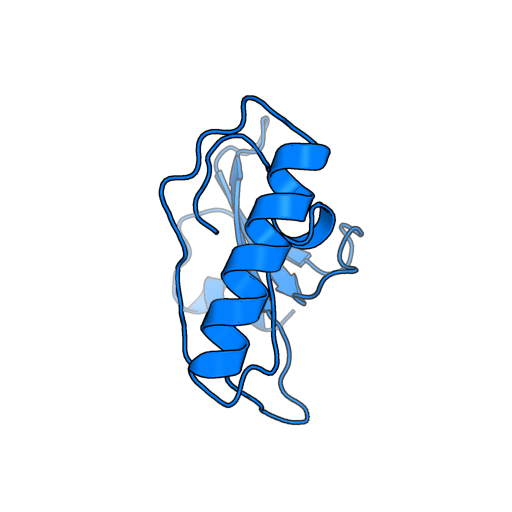82 ? 6.036 0.299 0.845 1.00 69.06 82 GLY A O 1
ATOM 636 N N . ALA A 1 83 ? 6.489 -0.811 2.754 1.00 59.59 83 ALA A N 1
ATOM 637 C CA . ALA A 1 83 ? 6.217 0.303 3.666 1.00 59.59 83 ALA A CA 1
ATOM 638 C C . ALA A 1 83 ? 7.379 1.309 3.760 1.00 59.59 83 ALA A C 1
ATOM 640 O O . ALA A 1 83 ? 7.148 2.434 4.174 1.00 59.59 83 ALA A O 1
ATOM 641 N N . SER A 1 84 ? 8.591 0.915 3.352 1.00 52.88 84 SER A N 1
ATOM 642 C CA . SER A 1 84 ? 9.815 1.726 3.469 1.00 52.88 84 SER A CA 1
ATOM 643 C C . SER A 1 84 ? 10.253 2.389 2.154 1.00 52.88 84 SER A C 1
ATOM 645 O O . SER A 1 84 ? 11.373 2.882 2.058 1.00 52.88 84 SER A O 1
ATOM 647 N N . VAL A 1 85 ? 9.399 2.382 1.125 1.00 53.69 85 VAL A N 1
ATOM 648 C CA . VAL A 1 85 ? 9.724 2.924 -0.205 1.00 53.69 85 VAL A CA 1
ATOM 649 C C . VAL A 1 85 ? 9.381 4.413 -0.248 1.00 53.69 85 VAL A C 1
ATOM 651 O O . VAL A 1 85 ? 8.350 4.813 -0.794 1.00 53.69 85 VAL A O 1
ATOM 654 N N . GLU A 1 86 ? 10.234 5.219 0.380 1.00 50.19 86 GLU A N 1
ATOM 655 C CA . GLU A 1 86 ? 10.229 6.686 0.269 1.00 50.19 86 GLU A CA 1
ATOM 656 C C . GLU A 1 86 ? 11.244 7.208 -0.759 1.00 50.19 86 GLU A C 1
ATOM 658 O O . GLU A 1 86 ? 11.221 8.387 -1.107 1.00 50.19 86 GLU A O 1
ATOM 663 N N . THR A 1 87 ? 12.094 6.346 -1.318 1.00 50.88 87 THR A N 1
ATOM 664 C CA . THR A 1 87 ? 13.169 6.784 -2.211 1.00 50.88 87 THR A CA 1
ATOM 665 C C . THR A 1 87 ? 12.769 6.636 -3.681 1.00 50.88 87 THR A C 1
ATOM 667 O O . THR A 1 87 ? 12.439 5.547 -4.143 1.00 50.88 87 THR A O 1
ATOM 670 N N . GLN A 1 88 ? 12.853 7.732 -4.445 1.00 51.34 88 GLN A N 1
ATOM 671 C CA . GLN A 1 88 ? 12.625 7.806 -5.903 1.00 51.34 88 GLN A CA 1
ATOM 672 C C . GLN A 1 88 ? 13.478 6.837 -6.752 1.00 51.34 88 GLN A C 1
ATOM 674 O O . GLN A 1 88 ? 13.257 6.741 -7.957 1.00 51.34 88 GLN A O 1
ATOM 679 N N . HIS A 1 89 ? 14.447 6.137 -6.159 1.00 50.91 89 HIS A N 1
ATOM 680 C CA . HIS A 1 89 ? 15.447 5.347 -6.876 1.00 50.91 89 HIS A CA 1
ATOM 681 C C . HIS A 1 89 ? 14.995 3.936 -7.284 1.00 50.91 89 HIS A C 1
ATOM 683 O O . HIS A 1 89 ? 15.582 3.391 -8.210 1.00 50.91 89 HIS A O 1
ATOM 689 N N . ASP A 1 90 ? 13.924 3.392 -6.696 1.00 58.75 90 ASP A N 1
ATOM 690 C CA . ASP A 1 90 ? 13.443 2.028 -7.001 1.00 58.75 90 ASP A CA 1
ATOM 691 C C . ASP A 1 90 ? 12.221 2.001 -7.932 1.00 58.75 90 ASP A C 1
ATOM 693 O O . ASP A 1 90 ? 11.440 1.044 -7.937 1.00 58.75 90 ASP A O 1
ATOM 697 N N . SER A 1 91 ? 12.012 3.067 -8.712 1.00 70.88 91 SER A N 1
ATOM 698 C CA . SER A 1 91 ? 10.907 3.138 -9.668 1.00 70.88 91 SER A CA 1
ATOM 699 C C . SER A 1 91 ? 11.343 3.609 -11.049 1.00 70.88 91 SER A C 1
ATOM 701 O O . SER A 1 91 ? 11.933 4.676 -11.194 1.00 70.88 91 SER A O 1
ATOM 703 N N . SER A 1 92 ? 10.973 2.839 -12.069 1.00 84.94 92 SER A N 1
ATOM 704 C CA . SER A 1 92 ? 11.074 3.217 -13.474 1.00 84.94 92 SER A CA 1
ATOM 705 C C . SER A 1 92 ? 9.838 4.003 -13.920 1.00 84.94 92 SER A C 1
ATOM 707 O O . SER A 1 92 ? 8.722 3.730 -13.471 1.00 84.94 92 SER A O 1
ATOM 709 N N . LEU A 1 93 ? 10.035 4.955 -14.837 1.00 88.50 93 LEU A N 1
ATOM 710 C CA . LEU A 1 93 ? 8.990 5.807 -15.414 1.00 88.50 93 LEU A CA 1
ATOM 711 C C . LEU A 1 93 ? 8.891 5.608 -16.935 1.00 88.50 93 LEU A C 1
ATOM 713 O O . LEU A 1 93 ? 9.908 5.393 -17.601 1.00 88.50 93 LEU A O 1
ATOM 717 N N . GLU A 1 94 ? 7.678 5.709 -17.476 1.00 91.38 94 GLU A N 1
ATOM 718 C CA . GLU A 1 94 ? 7.373 5.718 -18.916 1.00 91.38 94 GLU A CA 1
ATOM 719 C C . GLU A 1 94 ? 6.166 6.621 -19.222 1.00 91.38 94 GLU A C 1
ATOM 721 O O . GLU A 1 94 ? 5.319 6.868 -18.358 1.00 91.38 94 GLU A O 1
ATOM 726 N N . LEU A 1 95 ? 6.080 7.085 -20.471 1.00 91.69 95 LEU A N 1
ATOM 727 C CA . LEU A 1 95 ? 4.976 7.910 -20.967 1.00 91.69 95 LEU A CA 1
ATOM 728 C C . LEU A 1 95 ? 3.860 7.023 -21.553 1.00 91.69 95 LEU A C 1
ATOM 730 O O . LEU A 1 95 ? 4.151 6.069 -22.279 1.00 91.69 95 LEU A O 1
ATOM 734 N N . PRO A 1 96 ? 2.574 7.314 -21.290 1.00 89.44 96 PRO A N 1
ATOM 735 C CA . PRO A 1 96 ? 1.476 6.700 -22.019 1.00 89.44 96 PRO A CA 1
ATOM 736 C C . PRO A 1 96 ? 1.409 7.235 -23.466 1.00 89.44 96 PRO A C 1
ATOM 738 O O . PRO A 1 96 ? 1.785 8.381 -23.716 1.00 89.44 96 PRO A O 1
ATOM 741 N N . PRO A 1 97 ? 0.867 6.454 -24.422 1.00 89.75 97 PRO A N 1
ATOM 742 C CA . PRO A 1 97 ? 0.326 5.104 -24.262 1.00 89.75 97 PRO A CA 1
ATOM 743 C C . PRO A 1 97 ? 1.411 4.012 -24.239 1.00 89.75 97 PRO A C 1
ATOM 745 O O . PRO A 1 97 ? 2.297 3.962 -25.089 1.00 89.75 97 PRO A O 1
ATOM 748 N N . LEU A 1 98 ? 1.282 3.066 -23.305 1.00 89.94 98 LEU A N 1
ATOM 749 C CA . LEU A 1 98 ? 2.134 1.878 -23.232 1.00 89.94 98 LEU A CA 1
ATOM 750 C C . LEU A 1 98 ? 1.539 0.743 -24.069 1.00 89.94 98 LEU A C 1
ATOM 752 O O . LEU A 1 98 ? 0.469 0.223 -23.754 1.00 89.94 98 LEU A O 1
ATOM 756 N N . ASN A 1 99 ? 2.260 0.298 -25.097 1.00 93.19 99 ASN A N 1
ATOM 757 C CA . ASN A 1 99 ? 1.990 -1.007 -25.697 1.00 93.19 99 ASN A CA 1
ATOM 758 C C . ASN A 1 99 ? 2.610 -2.131 -24.842 1.00 93.19 99 ASN A C 1
ATOM 760 O O . ASN A 1 99 ? 3.415 -1.891 -23.938 1.00 93.19 99 ASN A O 1
ATOM 764 N N . SER A 1 100 ? 2.261 -3.386 -25.133 1.00 93.88 100 SER A N 1
ATOM 765 C CA . SER A 1 100 ? 2.731 -4.535 -24.347 1.00 93.88 100 SER A CA 1
ATOM 766 C C . SER A 1 100 ? 4.257 -4.686 -24.327 1.00 93.88 100 SER A C 1
ATOM 768 O O . SER A 1 100 ? 4.797 -5.214 -23.356 1.00 93.88 100 SER A O 1
ATOM 770 N N . TRP A 1 101 ? 4.959 -4.235 -25.371 1.00 94.44 101 TRP A N 1
ATOM 771 C CA . TRP A 1 101 ? 6.421 -4.274 -25.420 1.00 94.44 101 TRP A CA 1
ATOM 772 C C . TRP A 1 101 ? 7.043 -3.237 -24.475 1.00 94.44 101 TRP A C 1
ATOM 774 O O . TRP A 1 101 ? 7.880 -3.598 -23.648 1.00 94.44 101 TRP A O 1
ATOM 784 N N . LEU A 1 102 ? 6.580 -1.983 -24.522 1.00 92.75 102 LEU A N 1
ATOM 785 C CA . LEU A 1 102 ? 7.030 -0.914 -23.622 1.00 92.75 102 LEU A CA 1
ATOM 786 C C . LEU A 1 102 ? 6.740 -1.255 -22.157 1.00 92.75 102 LEU A C 1
ATOM 788 O O . LEU A 1 102 ? 7.602 -1.069 -21.303 1.00 92.75 102 LEU A O 1
ATOM 792 N N . ALA A 1 103 ? 5.570 -1.832 -21.872 1.00 92.62 103 ALA A N 1
ATOM 793 C CA . ALA A 1 103 ? 5.208 -2.252 -20.521 1.00 92.62 103 ALA A CA 1
ATOM 794 C C . ALA A 1 103 ? 6.139 -3.353 -19.986 1.00 92.62 103 ALA A C 1
ATOM 796 O O . ALA A 1 103 ? 6.607 -3.276 -18.854 1.00 92.62 103 ALA A O 1
ATOM 797 N N . ARG A 1 104 ? 6.473 -4.362 -20.803 1.00 93.62 104 ARG A N 1
ATOM 798 C CA . ARG A 1 104 ? 7.445 -5.398 -20.410 1.00 93.62 104 ARG A CA 1
ATOM 799 C C . ARG A 1 104 ? 8.833 -4.813 -20.184 1.00 93.62 104 ARG A C 1
ATOM 801 O O . ARG A 1 104 ? 9.494 -5.201 -19.229 1.00 93.62 104 ARG A O 1
ATOM 808 N N . ARG A 1 105 ? 9.256 -3.870 -21.030 1.00 92.56 105 ARG A N 1
ATOM 809 C CA . ARG A 1 105 ? 10.535 -3.170 -20.871 1.00 92.56 105 ARG A CA 1
ATOM 810 C C . ARG A 1 105 ? 10.573 -2.351 -19.581 1.00 92.56 105 ARG A C 1
ATOM 812 O O . ARG A 1 105 ? 11.602 -2.340 -18.923 1.00 92.56 105 ARG A O 1
ATOM 819 N N . LEU A 1 106 ? 9.466 -1.703 -19.218 1.00 90.94 106 LEU A N 1
ATOM 820 C CA . LEU A 1 106 ? 9.325 -0.971 -17.959 1.00 90.94 106 LEU A CA 1
ATOM 821 C C . LEU A 1 106 ? 9.445 -1.901 -16.740 1.00 90.94 106 LEU A C 1
ATOM 823 O O . LEU A 1 106 ? 10.085 -1.532 -15.765 1.00 90.94 106 LEU A O 1
ATOM 827 N N . ILE A 1 107 ? 8.849 -3.095 -16.812 1.00 90.44 107 ILE A N 1
ATOM 828 C CA . ILE A 1 107 ? 8.868 -4.094 -15.729 1.00 90.44 107 ILE A CA 1
ATOM 829 C C . ILE A 1 107 ? 10.237 -4.773 -15.584 1.00 90.44 107 ILE A C 1
ATOM 831 O O . ILE A 1 107 ? 10.593 -5.193 -14.490 1.00 90.44 107 ILE A O 1
ATOM 835 N N . ALA A 1 108 ? 10.983 -4.918 -16.680 1.00 88.69 108 ALA A N 1
ATOM 836 C CA . ALA A 1 108 ? 12.264 -5.622 -16.708 1.00 88.69 108 ALA A CA 1
ATOM 837 C C . ALA A 1 108 ? 13.474 -4.778 -16.256 1.00 88.69 108 ALA A C 1
ATOM 839 O O . ALA A 1 108 ? 14.592 -5.290 -16.291 1.00 88.69 108 ALA A O 1
ATOM 840 N N . ARG A 1 109 ? 13.268 -3.503 -15.909 1.00 78.62 109 ARG A N 1
ATOM 841 C CA . ARG A 1 109 ? 14.300 -2.612 -15.359 1.00 78.62 109 ARG A CA 1
ATOM 842 C C . ARG A 1 109 ? 14.423 -2.804 -13.856 1.00 78.62 109 ARG A C 1
ATOM 844 O O . ARG A 1 109 ? 15.579 -2.798 -13.391 1.00 78.62 109 ARG A O 1
#

pLDDT: mean 84.91, std 11.12, range [50.19, 95.94]

Radius of gyration: 18.01 Å; chains: 1; bounding box: 33×36×45 Å

Sequence (109 aa):
MCCSDFRLKRDIGGVALNLDQADRVRREAIAMLERVRSARPRVRLDGFLIQSMVLRPGAVDLRARLVEDPVFGPLVAFGQGGASVETQHDSSLELPPLNSWLARRLIAR

Secondary structure (DSSP, 8-state):
-B-SS-S-TTTTT-------SHHHHHHHHHHHHHHHHHH-TT----B---------TTPPPEEEEEEEETTTEEEEEEEE-STT---GGGEEEEPSPPPHHHHHHHHT-

Foldseek 3Di:
DDFPPDPDCVVQLNDDDDDPDPVSVVVSQVVSVVSNCVVPVPTDDPGDDDDDDDDDPPDWAKDWDWDQDPPQGTKIKIFGDDPPPPDPPGIDIDDPPDDPVNVVVRVVD